Protein AF-A0A2J0LI45-F1 (afdb_monomer)

Structure (mmCIF, N/CA/C/O backbone):
data_AF-A0A2J0LI45-F1
#
_entry.id   AF-A0A2J0LI45-F1
#
loop_
_atom_site.group_PDB
_atom_site.id
_atom_site.type_symbol
_atom_site.label_atom_id
_atom_site.label_alt_id
_atom_site.label_comp_id
_atom_site.label_asym_id
_atom_site.label_entity_id
_atom_site.label_seq_id
_atom_site.pdbx_PDB_ins_code
_atom_site.Cartn_x
_atom_site.Cartn_y
_atom_site.Cartn_z
_atom_site.occupancy
_atom_site.B_iso_or_equiv
_atom_site.auth_seq_id
_atom_site.auth_comp_id
_atom_site.auth_asym_id
_atom_site.auth_atom_id
_atom_site.pdbx_PDB_model_num
ATOM 1 N N . ARG A 1 1 ? 2.801 -13.046 -4.998 1.00 67.06 1 ARG A N 1
ATOM 2 C CA . ARG A 1 1 ? 2.607 -11.905 -5.938 1.00 67.06 1 ARG A CA 1
ATOM 3 C C . ARG A 1 1 ? 1.102 -11.745 -6.152 1.00 67.06 1 ARG A C 1
ATOM 5 O O . ARG A 1 1 ? 0.485 -12.695 -6.591 1.00 67.06 1 ARG A O 1
ATOM 12 N N . ARG A 1 2 ? 0.505 -10.597 -5.787 1.00 83.19 2 ARG A N 1
ATOM 13 C CA . ARG A 1 2 ? -0.968 -10.410 -5.690 1.00 83.19 2 ARG A CA 1
ATOM 14 C C . ARG A 1 2 ? -1.693 -10.271 -7.042 1.00 83.19 2 ARG A C 1
ATOM 16 O O . ARG A 1 2 ? -2.899 -10.465 -7.126 1.00 83.19 2 ARG A O 1
ATOM 23 N N . THR A 1 3 ? -0.973 -9.896 -8.098 1.00 82.38 3 THR A N 1
ATOM 24 C CA . THR A 1 3 ? -1.558 -9.517 -9.397 1.00 82.38 3 THR A CA 1
ATOM 25 C C . THR A 1 3 ? -1.154 -10.428 -10.559 1.00 82.38 3 THR A C 1
ATOM 27 O O . THR A 1 3 ? -1.569 -10.169 -11.682 1.00 82.38 3 THR A O 1
ATOM 30 N N . LYS A 1 4 ? -0.363 -11.481 -10.293 1.00 72.88 4 LYS A N 1
ATOM 31 C CA . LYS A 1 4 ? 0.206 -12.398 -11.301 1.00 72.88 4 LYS A CA 1
ATOM 32 C C . LYS A 1 4 ? -0.826 -13.299 -11.963 1.00 72.88 4 LYS A C 1
A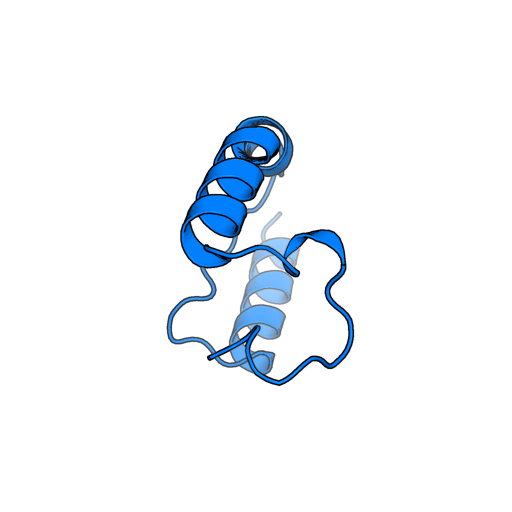TOM 34 O O . LYS A 1 4 ? -0.780 -13.472 -13.170 1.00 72.88 4 LYS A O 1
ATOM 39 N N . ASP A 1 5 ? -1.717 -13.858 -11.152 1.00 66.50 5 ASP A N 1
ATOM 40 C CA . ASP A 1 5 ? -2.483 -15.054 -11.522 1.00 66.50 5 ASP A CA 1
ATOM 41 C C . ASP A 1 5 ? -3.939 -14.735 -11.902 1.00 66.50 5 ASP A C 1
ATOM 43 O O . ASP A 1 5 ? -4.781 -15.620 -12.008 1.00 66.50 5 ASP A O 1
ATOM 47 N N . VAL A 1 6 ? -4.264 -13.451 -12.096 1.00 68.06 6 VAL A N 1
ATOM 48 C CA . VAL A 1 6 ? -5.620 -13.010 -12.446 1.00 68.06 6 VAL A CA 1
ATOM 49 C C . VAL A 1 6 ? -5.708 -12.828 -13.956 1.00 68.06 6 VAL A C 1
ATOM 51 O O . VAL A 1 6 ? -5.159 -11.874 -14.503 1.00 68.06 6 VAL A O 1
ATOM 54 N N . THR A 1 7 ? -6.431 -13.733 -14.612 1.00 64.56 7 THR A N 1
ATOM 55 C CA . THR A 1 7 ? -6.490 -13.911 -16.074 1.00 64.56 7 THR A CA 1
ATOM 56 C C . THR A 1 7 ? -7.048 -12.727 -16.866 1.00 64.56 7 THR A C 1
ATOM 58 O O . THR A 1 7 ? -6.871 -12.687 -18.079 1.00 64.56 7 THR A O 1
ATOM 61 N N . LYS A 1 8 ? -7.690 -11.737 -16.229 1.00 74.88 8 LYS A N 1
ATOM 62 C CA . LYS A 1 8 ? -8.116 -10.496 -16.896 1.00 74.88 8 LYS A CA 1
ATOM 63 C C . LYS A 1 8 ? -7.893 -9.283 -16.000 1.00 74.88 8 LYS A C 1
ATOM 65 O O . LYS A 1 8 ? -8.713 -8.960 -15.146 1.00 74.88 8 LYS A O 1
ATOM 70 N N . ARG A 1 9 ? -6.790 -8.571 -16.231 1.00 88.50 9 ARG A N 1
ATOM 71 C CA . ARG A 1 9 ? -6.564 -7.212 -15.719 1.00 88.50 9 ARG A CA 1
ATOM 72 C C . ARG A 1 9 ? -6.326 -6.278 -16.908 1.00 88.50 9 ARG A C 1
ATOM 74 O O . ARG A 1 9 ? -5.174 -5.952 -17.164 1.00 88.50 9 ARG A O 1
ATOM 81 N N . PRO A 1 10 ? -7.380 -5.826 -17.618 1.00 91.56 10 PRO A N 1
ATOM 82 C CA . PRO A 1 10 ? -7.228 -5.061 -18.863 1.00 91.56 10 PRO A CA 1
ATOM 83 C C . PRO A 1 10 ? -6.340 -3.819 -18.724 1.00 91.56 10 PRO A C 1
ATOM 85 O O . PRO A 1 10 ? -5.583 -3.483 -19.620 1.00 91.56 10 PRO A O 1
ATOM 88 N N . LEU A 1 11 ? -6.370 -3.157 -17.562 1.00 92.25 11 LEU A N 1
ATOM 89 C CA . LEU A 1 11 ? -5.529 -1.985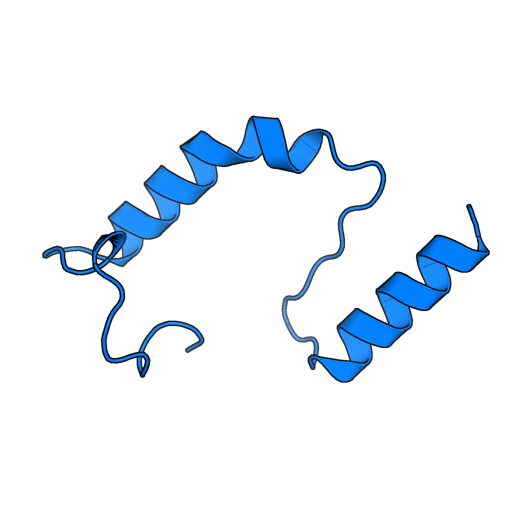 -17.297 1.00 92.25 11 LEU A CA 1
ATOM 90 C C . LEU A 1 11 ? -4.044 -2.303 -17.076 1.00 92.25 11 LEU A C 1
AT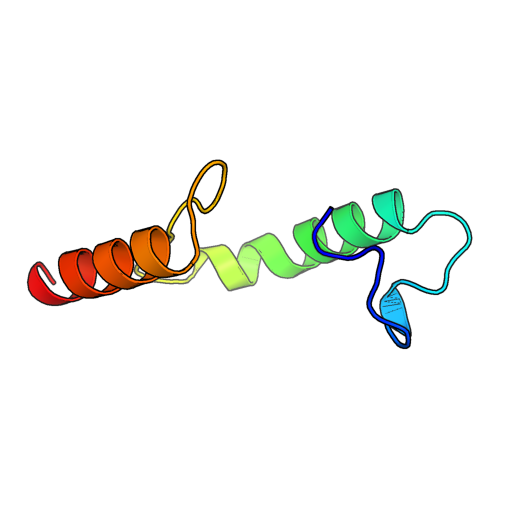OM 92 O O . LEU A 1 11 ? -3.248 -1.366 -17.077 1.00 92.25 11 LEU A O 1
ATOM 96 N N . LEU A 1 12 ? -3.696 -3.569 -16.825 1.00 92.44 12 LEU A N 1
ATOM 97 C CA . LEU A 1 12 ? -2.331 -4.062 -16.620 1.00 92.44 12 LEU A CA 1
ATOM 98 C C . LEU A 1 12 ? -1.838 -4.932 -17.787 1.00 92.44 12 LEU A C 1
ATOM 100 O O . LEU A 1 12 ? -0.716 -5.427 -17.718 1.00 92.44 12 LEU A O 1
ATOM 104 N N . ASP A 1 13 ? -2.654 -5.118 -18.828 1.00 90.25 13 ASP A N 1
ATOM 105 C CA . ASP A 1 13 ? -2.282 -5.814 -20.063 1.00 90.25 13 ASP A CA 1
ATOM 106 C C . ASP A 1 13 ? -1.466 -4.874 -20.962 1.00 90.25 13 ASP A C 1
ATOM 108 O O . ASP A 1 13 ? -1.931 -4.338 -21.965 1.00 90.25 13 ASP A O 1
ATOM 112 N N . VAL A 1 14 ? -0.261 -4.557 -20.492 1.00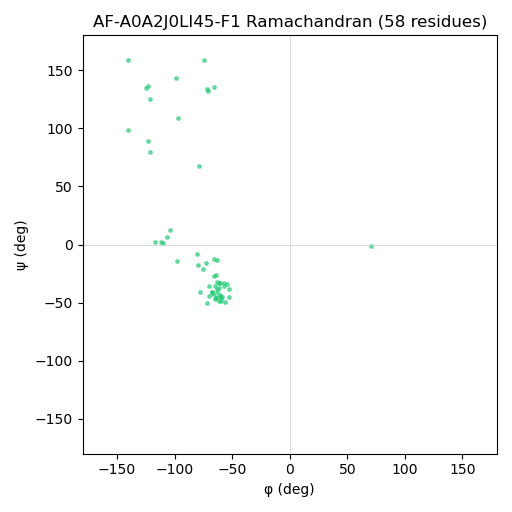 91.25 14 VAL A N 1
ATOM 113 C CA . VAL A 1 14 ? 0.684 -3.631 -21.119 1.00 91.25 14 VAL A CA 1
ATOM 114 C C . VAL A 1 14 ? 2.106 -4.190 -20.988 1.00 91.25 14 VAL A C 1
ATOM 116 O O . VAL A 1 14 ? 2.351 -4.991 -20.083 1.00 91.25 14 VAL A O 1
ATOM 119 N N . PRO A 1 15 ? 3.069 -3.761 -21.828 1.00 93.38 15 PRO A N 1
ATOM 120 C CA . PRO A 1 15 ? 4.434 -4.300 -21.808 1.00 93.38 15 PRO A CA 1
ATOM 121 C C . PRO A 1 15 ? 5.162 -4.176 -20.460 1.00 93.38 15 PRO A C 1
ATOM 123 O O . PRO A 1 15 ? 5.927 -5.067 -20.102 1.00 93.38 15 PRO A O 1
ATOM 126 N N . ASP A 1 16 ? 4.897 -3.107 -19.698 1.00 94.50 16 ASP A N 1
ATOM 127 C CA . ASP A 1 16 ? 5.428 -2.907 -18.343 1.00 94.50 16 ASP A CA 1
ATOM 128 C C . ASP A 1 16 ? 4.289 -2.718 -17.318 1.00 94.50 16 ASP A C 1
ATOM 130 O O . ASP A 1 16 ? 3.842 -1.594 -17.044 1.00 94.50 16 ASP A O 1
ATOM 134 N N . PRO A 1 17 ? 3.780 -3.819 -16.735 1.00 92.12 17 PRO A N 1
ATOM 135 C CA . PRO A 1 17 ? 2.718 -3.756 -15.739 1.00 92.12 17 PRO A CA 1
ATOM 136 C C . PRO A 1 17 ? 3.139 -3.067 -14.438 1.00 92.12 17 PRO A C 1
ATOM 138 O O . PRO A 1 17 ? 2.273 -2.540 -13.740 1.00 92.12 17 PRO A O 1
ATOM 141 N N . LEU A 1 18 ? 4.432 -3.081 -14.082 1.00 93.19 18 LEU A N 1
ATOM 142 C CA . LEU A 1 18 ? 4.910 -2.474 -12.839 1.00 93.19 18 LEU A CA 1
ATOM 143 C C . LEU A 1 18 ? 4.860 -0.951 -12.949 1.00 93.19 18 LEU A C 1
ATOM 145 O O . LEU A 1 18 ? 4.203 -0.316 -12.124 1.00 93.19 18 LEU A O 1
ATOM 149 N N . ALA A 1 19 ? 5.414 -0.387 -14.026 1.00 96.31 19 ALA A N 1
ATOM 150 C CA . ALA A 1 19 ? 5.314 1.046 -14.303 1.00 96.31 19 ALA A CA 1
ATOM 151 C C . ALA A 1 19 ? 3.848 1.510 -14.383 1.00 96.31 19 ALA A C 1
ATOM 153 O O . ALA A 1 19 ? 3.486 2.598 -13.924 1.00 96.31 19 ALA A O 1
ATOM 154 N N . ARG A 1 20 ? 2.954 0.665 -14.920 1.00 96.12 20 ARG A N 1
ATOM 155 C CA . ARG A 1 20 ? 1.514 0.954 -14.958 1.00 96.12 20 ARG A CA 1
ATOM 156 C C . ARG A 1 20 ? 0.875 0.970 -13.570 1.00 96.12 20 ARG A C 1
ATOM 158 O O . ARG A 1 20 ? 0.047 1.845 -13.316 1.00 96.12 20 ARG A O 1
ATOM 165 N N . ILE A 1 21 ? 1.243 0.043 -12.685 1.00 95.19 21 ILE A N 1
ATOM 166 C CA . ILE A 1 21 ? 0.791 0.034 -11.286 1.00 95.19 21 ILE A CA 1
ATOM 167 C C . ILE A 1 21 ? 1.262 1.304 -10.573 1.00 95.19 21 ILE A C 1
ATOM 169 O O . ILE A 1 21 ? 0.440 1.979 -9.960 1.00 95.19 21 ILE A O 1
ATOM 173 N N . GLU A 1 22 ? 2.540 1.659 -10.692 1.00 96.75 22 GLU A N 1
ATOM 174 C CA . GLU A 1 22 ? 3.114 2.853 -10.059 1.00 96.75 22 GLU A CA 1
ATOM 175 C C . GLU A 1 22 ? 2.413 4.135 -10.519 1.00 96.75 22 GLU A C 1
ATOM 177 O O . GLU A 1 22 ? 2.006 4.960 -9.696 1.00 96.75 22 GLU A O 1
ATOM 182 N N . LYS A 1 23 ? 2.175 4.270 -11.831 1.00 97.94 23 LYS A N 1
ATOM 183 C CA . LYS A 1 23 ? 1.416 5.392 -12.396 1.00 97.94 23 LYS A CA 1
ATOM 184 C C . LYS A 1 23 ? -0.006 5.460 -11.834 1.00 97.94 23 LYS A C 1
ATOM 186 O O . LYS A 1 23 ? -0.428 6.522 -11.384 1.00 97.94 23 LYS A O 1
ATOM 191 N N . LEU A 1 24 ? -0.731 4.339 -11.827 1.00 97.25 24 LEU A N 1
ATOM 192 C CA . LEU A 1 24 ? -2.102 4.281 -11.308 1.00 97.25 24 LEU A CA 1
ATOM 193 C C . LEU A 1 24 ? -2.170 4.601 -9.809 1.00 97.25 24 LEU A C 1
ATOM 195 O O . LEU A 1 24 ? -3.107 5.266 -9.374 1.00 97.25 24 LEU A O 1
ATOM 199 N N . LEU A 1 25 ? -1.198 4.139 -9.017 1.00 96.38 25 LEU A N 1
ATOM 200 C CA . LEU A 1 25 ? -1.114 4.467 -7.594 1.00 96.38 25 LEU A CA 1
ATOM 201 C C . LEU A 1 25 ? -0.887 5.964 -7.392 1.00 96.38 25 LEU A C 1
ATOM 203 O O . LEU A 1 25 ? -1.606 6.576 -6.609 1.00 96.38 25 LEU A O 1
ATOM 207 N N . LYS A 1 26 ? 0.041 6.569 -8.143 1.00 97.88 26 LYS A N 1
ATOM 208 C CA . LYS A 1 26 ? 0.307 8.012 -8.075 1.00 97.88 26 LYS A CA 1
ATOM 209 C C . LYS A 1 26 ? -0.918 8.847 -8.449 1.00 97.88 26 LYS A C 1
ATOM 211 O O . LYS A 1 26 ? -1.235 9.798 -7.746 1.00 97.88 26 LYS A O 1
ATOM 216 N N . GLU A 1 27 ? -1.621 8.475 -9.520 1.00 98.06 27 GLU A N 1
ATOM 217 C CA . GLU A 1 27 ? -2.852 9.148 -9.964 1.00 98.06 27 GLU A CA 1
ATOM 218 C C . GLU A 1 27 ? -3.963 9.097 -8.903 1.00 98.06 27 GLU A C 1
ATOM 220 O O . GLU A 1 27 ? -4.755 10.029 -8.789 1.00 98.06 27 GLU A O 1
ATOM 225 N N . ARG A 1 28 ? -4.028 8.018 -8.116 1.00 97.69 28 ARG A N 1
ATOM 226 C CA . ARG A 1 28 ? -5.103 7.781 -7.139 1.00 97.69 28 ARG A CA 1
ATOM 227 C C . ARG A 1 28 ? -4.738 8.170 -5.709 1.00 97.69 28 ARG A C 1
ATOM 229 O O . ARG A 1 28 ? -5.637 8.276 -4.877 1.00 97.69 28 ARG A O 1
ATOM 236 N N . ALA A 1 29 ? -3.457 8.402 -5.424 1.00 96.50 29 ALA A N 1
ATOM 237 C CA . ALA A 1 29 ? -2.942 8.656 -4.080 1.00 96.50 29 ALA A CA 1
ATOM 238 C C . ALA A 1 29 ? -3.702 9.781 -3.365 1.00 96.50 29 ALA A C 1
ATOM 240 O O . ALA A 1 29 ? -4.118 9.604 -2.226 1.00 96.50 29 ALA A O 1
ATOM 241 N N . SER A 1 30 ? -3.961 10.899 -4.052 1.00 96.94 30 SER A N 1
ATOM 242 C CA . SER A 1 30 ? -4.687 12.039 -3.479 1.00 96.94 30 SER A CA 1
ATOM 243 C C . SER A 1 30 ? -6.127 11.713 -3.086 1.00 96.94 30 SER A C 1
ATOM 245 O O . SER A 1 30 ? -6.625 12.289 -2.128 1.00 96.94 30 SER A O 1
ATOM 247 N N . MET A 1 31 ? -6.801 10.808 -3.805 1.00 97.94 31 MET A N 1
ATOM 248 C CA . MET A 1 31 ? -8.157 10.380 -3.445 1.00 97.94 31 MET A CA 1
ATOM 249 C C . MET A 1 31 ? -8.133 9.384 -2.284 1.00 97.94 31 MET A C 1
ATOM 251 O O . MET A 1 31 ? -8.943 9.496 -1.373 1.00 97.94 31 MET A O 1
ATOM 255 N N . TYR A 1 32 ? -7.188 8.438 -2.276 1.00 96.62 32 TYR A N 1
ATOM 256 C CA . TYR A 1 32 ? 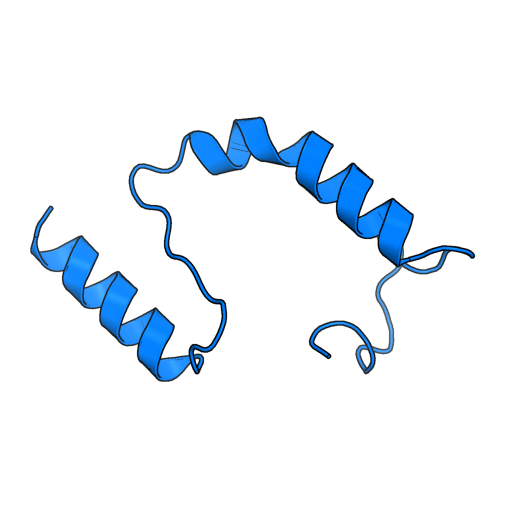-7.038 7.490 -1.166 1.00 96.62 32 TYR A CA 1
ATOM 257 C C . TYR A 1 32 ? -6.642 8.175 0.148 1.00 96.62 32 TYR A C 1
ATOM 259 O O . TYR A 1 32 ? -7.133 7.786 1.201 1.00 96.62 32 TYR A O 1
ATOM 267 N N . ALA A 1 33 ? -5.823 9.227 0.085 1.00 95.38 33 ALA A N 1
ATOM 268 C CA . ALA A 1 33 ? -5.388 9.996 1.251 1.00 95.38 33 ALA A CA 1
ATOM 269 C C . ALA A 1 33 ? -6.520 10.760 1.965 1.00 95.38 33 ALA A C 1
ATOM 271 O O . ALA A 1 33 ? -6.308 11.257 3.064 1.00 95.38 33 ALA A O 1
ATOM 272 N N . GLN A 1 34 ? -7.707 10.869 1.358 1.00 97.06 34 GLN A N 1
ATOM 273 C CA . GLN A 1 34 ? -8.877 11.494 1.987 1.00 97.06 34 GLN A CA 1
ATOM 274 C C . GLN A 1 34 ? -9.607 10.555 2.956 1.00 97.06 34 GLN A C 1
ATOM 276 O O . GLN A 1 34 ? -10.531 10.990 3.637 1.00 97.06 34 GLN A O 1
ATOM 281 N N . ALA A 1 35 ? -9.240 9.271 3.003 1.00 95.81 35 ALA A N 1
ATOM 282 C CA . ALA A 1 35 ? -9.829 8.333 3.944 1.00 95.81 35 ALA A CA 1
ATOM 283 C C . ALA A 1 35 ? -9.459 8.706 5.387 1.00 95.81 35 ALA A C 1
ATOM 285 O O . ALA A 1 35 ? -8.298 8.967 5.691 1.00 95.81 35 ALA A O 1
ATOM 286 N N . GLU A 1 36 ? -10.444 8.663 6.285 1.00 95.19 36 GLU A N 1
ATOM 287 C CA . GLU A 1 36 ? -10.245 8.903 7.721 1.00 95.19 36 GLU A CA 1
ATOM 288 C C . GLU A 1 36 ? -9.289 7.880 8.352 1.00 95.19 36 GLU A C 1
ATOM 290 O O . GLU A 1 36 ? -8.503 8.205 9.239 1.00 95.19 36 GLU A O 1
ATOM 295 N N . ILE A 1 37 ? -9.312 6.645 7.842 1.00 95.38 37 ILE A N 1
ATOM 296 C CA . ILE A 1 37 ? -8.433 5.556 8.261 1.00 95.38 37 ILE A CA 1
ATOM 297 C C . ILE A 1 37 ? -7.687 5.000 7.050 1.00 95.38 37 ILE A C 1
ATOM 299 O O . ILE A 1 37 ? -8.280 4.685 6.019 1.00 95.38 37 ILE A O 1
ATOM 303 N N . THR A 1 38 ? -6.383 4.786 7.222 1.00 95.88 38 THR A N 1
ATOM 304 C CA . THR A 1 38 ? -5.530 4.031 6.297 1.00 95.88 38 THR A CA 1
ATOM 305 C C . THR A 1 38 ? -4.857 2.887 7.051 1.00 95.88 38 THR A C 1
ATOM 307 O O . THR A 1 38 ? -4.363 3.084 8.157 1.00 95.88 38 THR A O 1
ATOM 310 N N . VAL A 1 39 ? -4.823 1.693 6.452 1.00 96.19 39 VAL A N 1
ATOM 311 C CA . VAL A 1 39 ? -4.215 0.492 7.043 1.00 96.19 39 VAL A CA 1
ATOM 312 C C . VAL A 1 39 ? -3.109 -0.026 6.132 1.00 96.19 39 VAL A C 1
ATOM 314 O O . VAL A 1 39 ? -3.355 -0.312 4.959 1.00 96.19 39 VAL A O 1
ATOM 317 N N . ASP A 1 40 ? -1.900 -0.180 6.675 1.00 95.94 40 ASP A N 1
ATOM 318 C CA . ASP A 1 40 ? -0.806 -0.861 5.978 1.00 95.94 40 ASP A CA 1
ATOM 319 C C . ASP A 1 40 ? -1.095 -2.368 5.908 1.00 95.94 40 ASP A C 1
ATOM 321 O O . ASP A 1 40 ? -1.460 -2.988 6.908 1.00 95.94 40 ASP A O 1
ATOM 325 N N . THR A 1 41 ? -0.945 -2.961 4.726 1.00 96.19 41 THR A N 1
ATOM 326 C CA . THR A 1 41 ? -1.252 -4.374 4.457 1.00 96.19 41 THR A CA 1
ATOM 327 C C . THR A 1 41 ? -0.009 -5.214 4.167 1.00 96.19 41 THR A C 1
ATOM 329 O O . THR A 1 41 ? -0.127 -6.410 3.868 1.00 96.19 41 THR A O 1
ATOM 332 N N . ASP A 1 42 ? 1.186 -4.626 4.223 1.00 95.38 42 ASP A N 1
ATOM 333 C CA . ASP A 1 42 ? 2.421 -5.358 3.980 1.00 95.38 42 ASP A CA 1
ATOM 334 C C . ASP A 1 42 ? 2.744 -6.304 5.141 1.00 95.38 42 ASP A C 1
ATOM 336 O O . ASP A 1 42 ? 2.587 -5.992 6.318 1.00 95.38 42 ASP A O 1
ATOM 340 N N . GLY A 1 43 ? 3.104 -7.542 4.791 1.00 95.44 43 GLY A N 1
ATOM 341 C CA . GLY A 1 43 ? 3.363 -8.613 5.758 1.00 95.44 43 GLY A CA 1
ATOM 342 C C . GLY A 1 43 ? 2.133 -9.164 6.495 1.00 95.44 43 GLY A C 1
ATOM 343 O O . GLY A 1 43 ? 2.289 -10.103 7.273 1.00 95.44 43 GLY A O 1
ATOM 344 N N . LYS A 1 44 ? 0.922 -8.644 6.246 1.00 96.75 44 LYS A N 1
ATOM 345 C CA . LYS A 1 44 ? -0.309 -9.071 6.933 1.00 96.75 44 LYS A CA 1
ATOM 346 C C . LYS A 1 44 ? -1.134 -10.058 6.105 1.00 96.75 44 LYS A C 1
ATOM 348 O O . LYS A 1 44 ? -1.254 -9.931 4.883 1.00 96.75 44 LYS A O 1
ATOM 353 N N . THR A 1 45 ? -1.755 -11.026 6.779 1.00 96.94 45 THR A N 1
ATOM 354 C CA . THR A 1 45 ? -2.809 -11.865 6.186 1.00 96.94 45 THR A CA 1
ATOM 355 C C . THR A 1 45 ? -4.119 -11.077 6.067 1.00 96.94 45 THR A C 1
ATOM 357 O O . THR A 1 45 ? -4.323 -10.108 6.808 1.00 96.94 45 THR A O 1
ATOM 360 N N . PRO A 1 46 ? -5.048 -11.483 5.183 1.00 96.94 46 PRO A N 1
ATOM 361 C CA . PRO A 1 46 ? -6.364 -10.851 5.091 1.00 96.94 46 PRO A CA 1
ATOM 362 C C . PRO A 1 46 ? -7.106 -10.779 6.435 1.00 96.94 46 PRO A C 1
ATOM 364 O O . PRO A 1 46 ? -7.715 -9.761 6.751 1.00 96.94 46 PRO A O 1
ATOM 367 N N . GLU A 1 47 ? -7.007 -11.817 7.268 1.00 98.19 47 GLU A N 1
ATOM 368 C CA . GLU A 1 47 ? -7.661 -11.873 8.579 1.00 98.19 47 GLU A CA 1
ATOM 369 C C . GLU A 1 47 ? -7.031 -10.896 9.578 1.00 98.19 47 GLU A C 1
ATOM 371 O O . GLU A 1 47 ? -7.738 -10.331 10.411 1.00 98.19 47 GLU A O 1
ATOM 376 N N . GLN A 1 48 ? -5.710 -10.692 9.519 1.00 98.25 48 GLN A N 1
ATOM 377 C CA . GLN A 1 48 ? -5.027 -9.691 10.344 1.00 98.25 48 GLN A CA 1
ATOM 378 C C . GLN A 1 48 ? -5.478 -8.278 9.967 1.00 98.25 48 GLN A C 1
ATOM 380 O O . GLN A 1 48 ? -5.864 -7.519 10.853 1.00 98.25 48 GLN A O 1
ATOM 385 N N . VAL A 1 49 ? -5.517 -7.968 8.667 1.00 98.12 49 VAL A N 1
ATOM 386 C CA . VAL A 1 49 ? -6.002 -6.673 8.161 1.00 98.12 49 VAL A CA 1
ATOM 387 C C . VAL A 1 49 ? -7.460 -6.442 8.566 1.00 98.12 49 VAL A C 1
ATOM 389 O O . VAL A 1 49 ? -7.796 -5.377 9.073 1.00 98.12 49 VAL A O 1
ATOM 392 N N . ALA A 1 50 ? -8.331 -7.445 8.412 1.00 97.94 50 ALA A N 1
ATOM 393 C CA . ALA A 1 50 ? -9.737 -7.330 8.796 1.00 97.94 50 ALA A CA 1
ATOM 394 C C . ALA A 1 50 ? -9.914 -7.050 10.299 1.00 97.94 50 A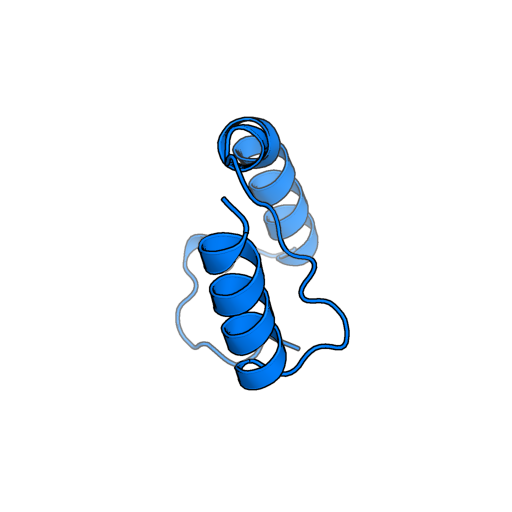LA A C 1
ATOM 396 O O . ALA A 1 50 ? -10.705 -6.185 10.676 1.00 97.94 50 ALA A O 1
ATOM 397 N N . ARG A 1 51 ? -9.160 -7.743 11.166 1.00 97.88 51 ARG A N 1
ATOM 398 C CA . ARG A 1 51 ? -9.190 -7.492 12.617 1.00 97.88 51 ARG A CA 1
ATOM 399 C C . ARG A 1 51 ? -8.715 -6.087 12.973 1.00 97.88 51 ARG A C 1
ATOM 401 O O . ARG A 1 51 ? -9.313 -5.458 13.841 1.00 97.88 51 ARG A O 1
ATOM 408 N N . GLU A 1 52 ? -7.674 -5.599 12.311 1.00 97.50 52 GLU A N 1
ATOM 409 C CA . GLU A 1 52 ? -7.152 -4.247 12.515 1.00 97.50 52 GLU A CA 1
ATOM 410 C C . GLU A 1 52 ? -8.171 -3.179 12.117 1.00 97.50 52 GLU A C 1
ATOM 412 O O . GLU A 1 52 ? -8.438 -2.283 12.912 1.00 97.50 52 GLU A O 1
ATOM 417 N N . ILE A 1 53 ? -8.828 -3.334 10.962 1.00 97.31 53 ILE A N 1
ATOM 418 C CA . ILE A 1 53 ? -9.916 -2.441 10.533 1.00 97.31 53 ILE A CA 1
ATOM 419 C C . ILE A 1 53 ? -11.028 -2.402 11.591 1.00 97.31 53 ILE A C 1
ATOM 421 O O . ILE A 1 53 ? -11.424 -1.323 12.024 1.00 97.31 53 ILE A O 1
ATOM 425 N N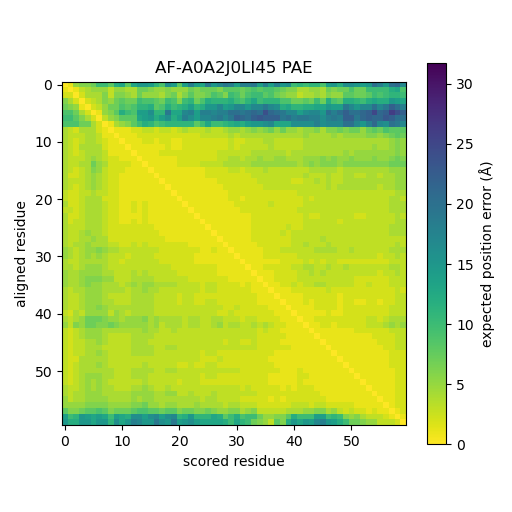 . VAL A 1 54 ? -11.501 -3.562 12.064 1.00 97.44 54 VAL A N 1
ATOM 426 C CA . VAL A 1 54 ? -12.541 -3.629 13.110 1.00 97.44 54 VAL A CA 1
ATOM 427 C C . VAL A 1 54 ? -12.077 -2.973 14.414 1.00 97.44 54 VAL A C 1
ATOM 429 O O . VAL A 1 54 ? -12.878 -2.337 15.095 1.00 97.44 54 VAL A O 1
ATOM 432 N N . SER A 1 55 ? -10.802 -3.118 14.779 1.00 96.69 55 SER A N 1
ATOM 433 C CA . SER A 1 55 ? -10.241 -2.484 15.975 1.00 96.69 55 SER A CA 1
ATOM 434 C C . SER A 1 55 ? -10.182 -0.962 15.847 1.00 96.69 55 SER A C 1
ATOM 436 O O . SER A 1 55 ? -10.485 -0.271 16.812 1.00 96.69 55 SER A O 1
ATOM 438 N N . LEU A 1 56 ? -9.807 -0.432 14.683 1.00 96.00 56 LEU A N 1
ATOM 439 C CA . LEU A 1 56 ? -9.755 1.013 14.441 1.00 96.00 56 LEU A CA 1
ATOM 440 C C . LEU A 1 56 ? -11.159 1.625 14.469 1.00 96.00 56 LEU A C 1
ATOM 442 O O . LEU A 1 56 ? -11.366 2.631 15.134 1.00 96.00 56 LEU A O 1
ATOM 446 N N . LEU A 1 57 ? -12.143 0.954 13.860 1.00 95.38 57 LEU A N 1
ATOM 447 C CA . LEU A 1 57 ? -13.542 1.398 13.849 1.00 95.38 57 LEU A CA 1
ATOM 448 C C . LEU A 1 57 ? -14.204 1.441 15.234 1.00 95.38 57 LEU A C 1
ATOM 450 O O . LEU A 1 57 ? -15.151 2.189 15.425 1.00 95.38 57 LEU A O 1
ATOM 454 N N . LYS A 1 58 ? -13.743 0.634 16.196 1.00 93.19 58 LYS A N 1
ATOM 455 C CA . LYS A 1 58 ? -14.263 0.651 17.576 1.00 93.19 58 LYS A CA 1
ATOM 456 C C . LYS A 1 58 ? -13.703 1.788 18.433 1.00 93.19 58 LYS A C 1
ATOM 458 O O . LYS A 1 58 ? -14.244 2.034 19.504 1.00 93.19 58 LYS A O 1
ATOM 463 N N . ASN A 1 59 ? -12.595 2.389 18.003 1.00 81.38 59 ASN A N 1
ATOM 464 C CA . ASN A 1 59 ? -11.899 3.462 18.714 1.00 81.38 59 ASN A CA 1
ATOM 465 C C . ASN A 1 59 ? -12.092 4.834 18.042 1.00 81.38 59 ASN A C 1
ATOM 467 O O . ASN A 1 59 ? -11.440 5.796 18.446 1.00 81.38 59 ASN A O 1
ATOM 471 N N . LEU A 1 60 ? -12.943 4.888 17.014 1.00 80.06 60 LEU A N 1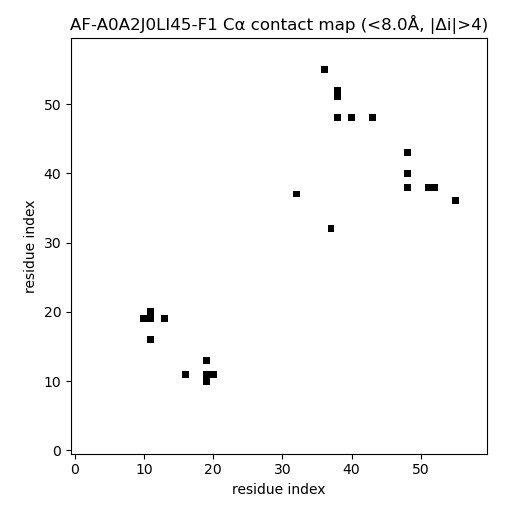
ATOM 472 C CA . LEU A 1 60 ? -13.528 6.105 16.456 1.00 80.06 60 LEU A CA 1
ATOM 473 C C . LEU A 1 60 ? -14.730 6.531 17.302 1.00 80.06 60 LEU A C 1
ATOM 475 O O . LEU A 1 60 ? -14.863 7.750 17.539 1.00 80.06 60 LEU A O 1
#

Foldseek 3Di:
DVPPPDPDDPQQPDPDSPVSVVVVCVVCVVVVVPDPDDDDCPPHDPVRRVVVVVVVVVVD

pLDDT: mean 92.11, std 8.78, range [64.56, 98.25]

Solvent-accessible surface area (backbone atoms only — not comparable to full-atom values): 4017 Å² total; per-residue (Å²): 125,97,72,76,85,59,95,79,49,79,90,50,75,54,10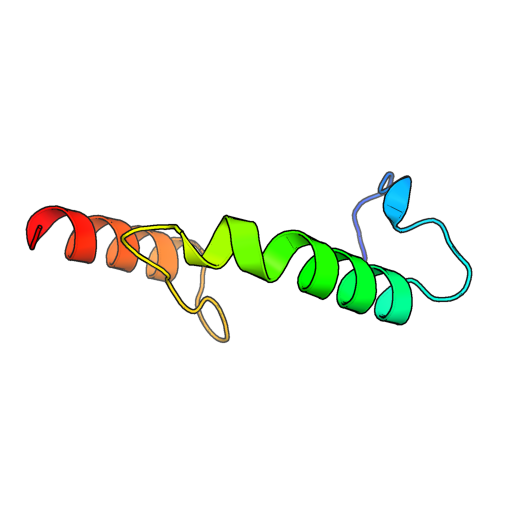0,56,41,64,66,47,50,54,51,54,48,62,75,40,42,74,66,62,68,68,49,94,73,85,81,89,60,81,97,52,52,72,68,56,50,51,52,49,52,55,53,53,65,73,74,108

Secondary structure (DSSP, 8-state):
--SSS-S--GGG-SS-HHHHHHHHHHHHHHHHTT-S-----TT--HHHHHHHHHHHHT--

Nearest PDB structures (foldseek):
  2iyz-assembly1_A  TM=8.957E-01  e=1.216E-01  Mycobacterium tuberculosis H37Rv
  1via-assembly1_B  TM=7.808E-01  e=3.143E-01  Campylobacter jejuni

Mean predicted aligned error: 4.16 Å

Radius of gyration: 14.81 Å; Cα contacts (8 Å, |Δi|>4): 12; chains: 1; bounding box: 20×27×40 Å

Sequence (60 aa):
RRTKDVTKRPLLDVPDPLARIEKLLKERASMYAQAEITVDTDGKTPEQVAREIVSLLKNL